Protein AF-A0A9W3KKZ2-F1 (afdb_monomer_lite)

Foldseek 3Di:
DVVVVVVVVVVVVVVCVVVVVVVVVVVVVVVVVVVVVVLLVVLVVCVVVPHDLVVNCVVVVHDSVVSCVSVVD

Structure (mmCIF, N/CA/C/O backbone):
data_AF-A0A9W3KKZ2-F1
#
_entry.id   AF-A0A9W3KKZ2-F1
#
loop_
_atom_site.group_PDB
_atom_site.id
_atom_site.type_symbol
_atom_site.label_atom_id
_atom_site.label_alt_id
_atom_site.label_comp_id
_atom_site.label_asym_id
_atom_site.label_entity_id
_atom_site.label_seq_id
_atom_site.pdbx_PDB_ins_code
_atom_site.Cartn_x
_atom_site.Cartn_y
_atom_site.Cartn_z
_atom_site.occupancy
_atom_site.B_iso_or_equiv
_atom_site.auth_seq_id
_atom_site.auth_comp_id
_atom_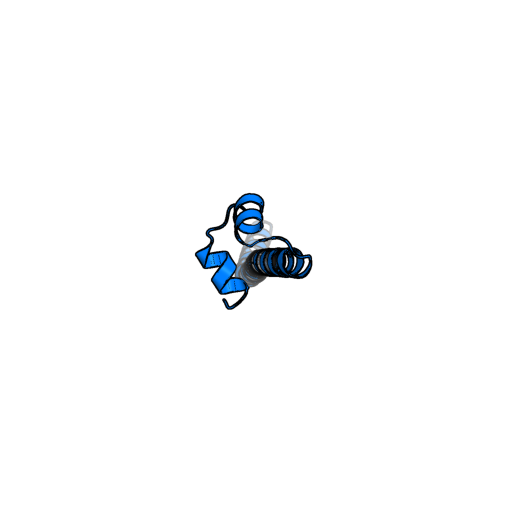site.auth_asym_id
_atom_site.auth_atom_id
_atom_site.pdbx_PDB_model_num
ATOM 1 N N . MET A 1 1 ? 25.564 2.635 -46.493 1.00 66.06 1 MET A N 1
ATOM 2 C CA . MET A 1 1 ? 25.325 3.816 -45.640 1.00 66.06 1 MET A CA 1
ATOM 3 C C . MET A 1 1 ? 24.057 3.661 -44.802 1.00 66.06 1 MET A C 1
ATOM 5 O O . MET A 1 1 ? 24.188 3.557 -43.597 1.00 66.06 1 MET A O 1
ATOM 9 N N . GLU A 1 2 ? 22.860 3.536 -45.389 1.00 79.50 2 GLU A N 1
ATOM 10 C CA . GLU A 1 2 ? 21.602 3.372 -44.620 1.00 79.50 2 GLU A CA 1
ATOM 11 C C . GLU A 1 2 ? 21.554 2.099 -43.754 1.00 79.50 2 GLU A C 1
ATOM 13 O O . GLU A 1 2 ? 21.192 2.149 -42.583 1.00 79.50 2 GLU A O 1
ATOM 18 N N . LEU A 1 3 ? 21.980 0.952 -44.300 1.00 82.00 3 LEU A N 1
ATOM 19 C CA . LEU A 1 3 ? 21.947 -0.323 -43.572 1.00 82.00 3 LEU A CA 1
ATOM 20 C C . LEU A 1 3 ? 22.848 -0.308 -42.322 1.00 82.00 3 LEU A C 1
ATOM 22 O O . LEU A 1 3 ? 22.463 -0.815 -41.276 1.00 82.00 3 LEU A O 1
ATOM 26 N N . GLU A 1 4 ? 24.022 0.320 -42.414 1.00 84.31 4 GLU A N 1
ATOM 27 C CA . GLU A 1 4 ? 24.963 0.446 -41.292 1.00 84.31 4 GLU A CA 1
ATOM 28 C C . GLU A 1 4 ? 24.420 1.360 -40.193 1.00 84.31 4 GLU A C 1
ATOM 30 O O . GLU A 1 4 ? 24.547 1.041 -39.014 1.00 84.31 4 GLU A O 1
ATOM 35 N N . GLN A 1 5 ? 23.758 2.462 -40.560 1.00 85.31 5 GLN A N 1
ATOM 36 C CA . GLN A 1 5 ? 23.098 3.337 -39.587 1.00 85.31 5 GLN A CA 1
ATOM 37 C C . GLN A 1 5 ? 21.978 2.602 -38.845 1.00 85.31 5 GLN A C 1
ATOM 39 O O . GLN A 1 5 ? 21.826 2.749 -37.630 1.00 85.31 5 GLN A O 1
ATOM 44 N N . VAL A 1 6 ? 21.212 1.779 -39.564 1.00 86.75 6 VAL A N 1
ATOM 45 C CA . VAL A 1 6 ? 20.154 0.952 -38.980 1.00 86.75 6 VAL A CA 1
ATOM 46 C C . VAL A 1 6 ? 20.743 -0.076 -38.010 1.00 86.75 6 VAL A C 1
ATOM 48 O O . VAL A 1 6 ? 20.282 -0.156 -36.872 1.00 86.75 6 VAL A O 1
ATOM 51 N N . VAL A 1 7 ? 21.788 -0.809 -38.404 1.00 88.31 7 VAL A N 1
ATOM 52 C CA . VAL A 1 7 ? 22.462 -1.801 -37.544 1.00 88.31 7 VAL A CA 1
ATOM 53 C C . VAL A 1 7 ? 23.048 -1.145 -36.293 1.00 88.31 7 VAL A C 1
ATOM 55 O O . VAL A 1 7 ? 22.738 -1.577 -35.184 1.00 88.31 7 VAL A O 1
ATOM 58 N N . CYS A 1 8 ? 23.780 -0.039 -36.448 1.00 85.25 8 CYS A N 1
ATOM 59 C CA . CYS A 1 8 ? 24.358 0.717 -35.335 1.00 85.25 8 CYS A CA 1
ATOM 60 C C . CYS A 1 8 ? 23.281 1.173 -34.331 1.00 85.25 8 CYS A C 1
ATOM 62 O O . CYS A 1 8 ? 23.457 1.086 -33.111 1.00 85.25 8 CYS A O 1
ATOM 64 N N . LYS A 1 9 ? 22.111 1.595 -34.828 1.00 87.31 9 LYS A N 1
ATOM 65 C CA . LYS A 1 9 ? 20.961 1.954 -33.988 1.00 87.31 9 LYS A CA 1
ATOM 66 C C . LYS A 1 9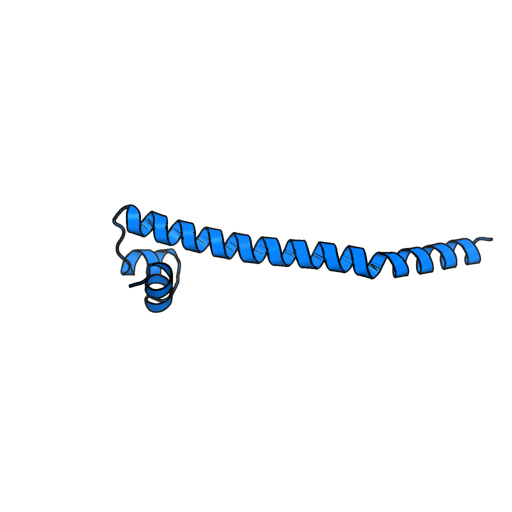 ? 20.402 0.751 -33.221 1.00 87.31 9 LYS A C 1
ATOM 68 O O . LYS A 1 9 ? 20.090 0.893 -32.039 1.00 87.31 9 LYS A O 1
ATOM 73 N N . TYR A 1 10 ? 20.269 -0.414 -33.855 1.00 88.25 10 TYR A N 1
ATOM 74 C CA . TYR A 1 10 ? 19.801 -1.631 -33.182 1.00 88.25 10 TYR A CA 1
ATOM 75 C C . TYR A 1 10 ? 20.776 -2.106 -32.100 1.00 88.25 10 TYR A C 1
ATOM 77 O O . TYR A 1 10 ? 20.335 -2.398 -30.990 1.00 88.25 10 TYR A O 1
ATOM 85 N N . GLU A 1 11 ? 22.080 -2.110 -32.377 1.00 89.69 11 GLU A N 1
ATOM 86 C CA . GLU A 1 11 ? 23.117 -2.467 -31.399 1.00 89.69 11 GLU A CA 1
ATOM 87 C C . GLU A 1 11 ? 23.106 -1.515 -30.197 1.00 89.69 11 GLU A C 1
ATOM 89 O O . GLU A 1 11 ? 23.103 -1.952 -29.044 1.00 89.69 11 GLU A O 1
ATOM 94 N N . THR A 1 12 ? 22.993 -0.209 -30.457 1.00 84.69 12 THR A N 1
ATOM 95 C CA . THR A 1 12 ? 22.901 0.812 -29.402 1.00 84.69 12 THR A CA 1
ATOM 96 C C . THR A 1 12 ? 21.644 0.631 -28.549 1.00 84.69 12 THR A C 1
ATOM 98 O O . THR A 1 12 ? 21.697 0.740 -27.323 1.00 84.69 12 THR A O 1
ATOM 101 N N . ASN A 1 13 ? 20.499 0.332 -29.168 1.00 88.62 13 ASN A N 1
ATOM 102 C CA . ASN A 1 13 ? 19.256 0.071 -28.443 1.00 88.62 13 ASN A CA 1
ATOM 103 C C . ASN A 1 13 ? 19.348 -1.196 -27.586 1.00 88.62 13 ASN A C 1
ATOM 105 O O . ASN A 1 13 ? 18.889 -1.189 -26.444 1.00 88.62 13 ASN A O 1
ATOM 109 N N . LEU A 1 14 ? 19.963 -2.258 -28.111 1.00 91.12 14 LEU A N 1
ATOM 110 C CA . LEU A 1 14 ? 20.148 -3.512 -27.386 1.00 91.12 14 LEU A CA 1
ATOM 111 C C . LEU A 1 14 ? 21.030 -3.315 -26.147 1.00 91.12 14 LEU A C 1
ATOM 113 O O . LEU A 1 14 ? 20.696 -3.813 -25.075 1.00 91.12 14 LEU A O 1
ATOM 117 N N . LEU A 1 15 ? 22.092 -2.511 -26.257 1.00 92.75 15 LEU A N 1
ATOM 118 C CA . LEU A 1 15 ? 22.963 -2.177 -25.126 1.00 92.75 15 LEU A CA 1
ATOM 119 C C . LEU A 1 15 ? 22.233 -1.383 -24.027 1.00 92.75 15 LEU A C 1
ATOM 121 O O . LEU A 1 15 ? 22.553 -1.515 -22.847 1.00 92.75 15 LEU A O 1
ATOM 125 N N . ARG A 1 16 ? 21.232 -0.571 -24.392 1.00 93.56 16 ARG A N 1
ATOM 126 C CA . ARG A 1 16 ? 20.424 0.215 -23.440 1.00 93.56 16 ARG A CA 1
ATOM 127 C C . ARG A 1 16 ? 19.285 -0.578 -22.805 1.00 93.56 16 ARG A C 1
ATOM 129 O O . ARG A 1 16 ? 18.736 -0.126 -21.799 1.00 93.56 16 ARG A O 1
ATOM 136 N N . LEU A 1 17 ? 18.931 -1.740 -23.353 1.00 92.94 17 LEU A N 1
ATOM 137 C CA . LEU A 1 17 ? 17.800 -2.538 -22.886 1.00 92.94 17 LEU A CA 1
ATOM 138 C C . LEU A 1 17 ? 17.882 -2.884 -21.385 1.00 92.94 17 LEU A C 1
ATOM 140 O O . LEU A 1 17 ? 16.894 -2.634 -20.694 1.00 92.94 17 LEU A O 1
ATOM 144 N N . PRO A 1 18 ? 19.020 -3.353 -20.830 1.00 94.88 18 PRO A N 1
ATOM 145 C CA . PRO A 1 18 ? 19.113 -3.666 -19.402 1.00 94.88 18 PRO A CA 1
ATOM 146 C C . PRO A 1 18 ? 18.848 -2.453 -18.505 1.00 94.88 18 PRO A C 1
ATOM 148 O O . PRO A 1 18 ? 18.192 -2.581 -17.475 1.00 94.88 18 PRO A O 1
ATOM 151 N N . TYR A 1 19 ? 19.307 -1.265 -18.913 1.00 94.44 19 TYR A N 1
ATOM 152 C CA . TYR A 1 19 ? 19.062 -0.025 -18.178 1.00 94.44 19 TYR A CA 1
ATOM 153 C C . TYR A 1 19 ? 17.576 0.343 -18.181 1.00 94.44 19 TYR A C 1
ATOM 155 O O . TYR A 1 19 ? 17.003 0.592 -17.125 1.00 94.44 19 TYR A O 1
ATOM 163 N N . VAL A 1 20 ? 16.937 0.339 -19.356 1.00 94.81 20 VAL A N 1
ATOM 164 C CA . VAL A 1 20 ? 15.511 0.685 -19.484 1.00 94.81 20 VAL A CA 1
ATOM 165 C C . VAL A 1 20 ? 14.642 -0.292 -18.695 1.00 94.81 20 VAL A C 1
ATOM 167 O O . VAL A 1 20 ? 13.735 0.133 -17.981 1.00 94.81 20 VAL A O 1
ATOM 170 N N . VAL A 1 21 ? 14.950 -1.590 -18.775 1.00 96.31 21 VAL A N 1
ATOM 171 C CA . VAL A 1 21 ? 14.265 -2.626 -17.995 1.00 96.31 21 VAL A CA 1
ATOM 172 C C . VAL A 1 21 ? 14.485 -2.402 -16.501 1.00 96.31 21 VAL A C 1
ATOM 174 O O . VAL A 1 21 ? 13.512 -2.367 -15.757 1.00 96.31 21 VAL A O 1
ATOM 177 N N . GLY A 1 22 ? 15.724 -2.177 -16.060 1.00 97.44 22 GLY A N 1
ATOM 178 C CA . GLY A 1 22 ? 16.038 -1.940 -14.649 1.00 97.44 22 GLY A CA 1
ATOM 179 C C . GLY A 1 22 ? 15.305 -0.729 -14.068 1.00 97.44 22 GLY A C 1
ATOM 180 O O . GLY A 1 22 ? 14.690 -0.830 -13.007 1.00 97.44 22 GLY A O 1
ATOM 181 N N . VAL A 1 23 ? 15.291 0.398 -14.786 1.00 96.88 23 VAL A N 1
ATOM 182 C CA . VAL A 1 23 ? 14.540 1.599 -14.383 1.00 96.88 23 VAL A CA 1
ATOM 183 C C . VAL A 1 23 ? 13.038 1.313 -14.330 1.00 96.88 23 VAL A C 1
ATOM 185 O O . VAL A 1 23 ? 12.379 1.677 -13.357 1.00 96.88 23 VAL A O 1
ATOM 188 N N . GLY A 1 24 ? 12.494 0.629 -15.340 1.00 96.75 24 GLY A N 1
ATOM 189 C CA . GLY A 1 24 ? 11.082 0.249 -15.372 1.00 96.75 24 GLY A CA 1
ATOM 190 C C . GLY A 1 24 ? 10.688 -0.646 -14.196 1.00 96.75 24 GLY A C 1
ATOM 191 O O . GLY A 1 24 ? 9.694 -0.376 -13.525 1.00 96.75 24 GLY A O 1
ATOM 192 N N . MET A 1 25 ? 11.492 -1.668 -13.897 1.00 96.31 25 MET A N 1
ATOM 193 C CA . MET A 1 25 ? 11.264 -2.565 -12.761 1.00 96.31 25 MET A CA 1
ATOM 194 C C . MET A 1 25 ? 11.328 -1.814 -11.430 1.00 96.31 25 MET A C 1
ATOM 196 O O . MET A 1 25 ? 10.449 -2.003 -10.592 1.00 96.31 25 MET A O 1
ATOM 200 N N . GLY A 1 26 ? 12.301 -0.915 -11.258 1.00 96.75 26 GLY A N 1
ATOM 201 C CA . GLY A 1 26 ? 12.411 -0.087 -10.056 1.00 96.75 26 GLY A CA 1
ATOM 202 C C . GLY A 1 26 ? 11.196 0.820 -9.843 1.00 96.75 26 GLY A C 1
ATOM 203 O O . GLY A 1 26 ? 10.702 0.934 -8.725 1.00 96.75 26 GLY A O 1
ATOM 204 N N . LEU A 1 27 ? 10.655 1.415 -10.911 1.00 97.31 27 LEU A N 1
ATOM 205 C CA . LEU A 1 27 ? 9.436 2.229 -10.835 1.00 97.31 27 LEU A CA 1
ATOM 206 C C . LEU A 1 27 ? 8.205 1.400 -10.450 1.00 97.31 27 LEU A C 1
ATOM 208 O O . LEU A 1 27 ? 7.395 1.847 -9.638 1.00 97.31 27 LEU A O 1
ATOM 212 N N . VAL A 1 28 ? 8.061 0.198 -11.016 1.00 96.88 28 VAL A N 1
ATOM 213 C CA . VAL A 1 28 ? 6.955 -0.714 -10.681 1.00 96.88 28 VAL A CA 1
ATOM 214 C C . VAL A 1 28 ? 7.039 -1.142 -9.218 1.00 96.88 28 VAL A C 1
ATOM 216 O O . VAL A 1 28 ? 6.054 -1.004 -8.495 1.00 96.88 28 VAL A O 1
ATOM 219 N N . GLN A 1 29 ? 8.217 -1.573 -8.764 1.00 96.31 29 GLN A N 1
ATOM 220 C CA . GLN A 1 29 ? 8.442 -1.962 -7.371 1.00 96.31 29 GLN A CA 1
ATOM 221 C C . GLN A 1 29 ? 8.210 -0.796 -6.409 1.00 96.31 29 GLN A C 1
ATOM 223 O O . GLN A 1 29 ? 7.496 -0.949 -5.425 1.00 96.31 29 GLN A O 1
ATOM 228 N N . GLY A 1 30 ? 8.748 0.390 -6.706 1.00 96.75 30 GLY A N 1
ATOM 229 C CA . GLY A 1 30 ? 8.559 1.573 -5.865 1.00 96.75 30 GLY A CA 1
ATOM 230 C C . GLY A 1 30 ? 7.089 1.977 -5.743 1.00 96.75 30 GLY A C 1
ATOM 231 O O . GLY A 1 30 ? 6.632 2.333 -4.659 1.00 96.75 30 GLY A O 1
ATOM 232 N N . LYS A 1 31 ? 6.318 1.863 -6.831 1.00 97.62 31 LYS A N 1
ATOM 233 C CA . LYS A 1 31 ? 4.870 2.098 -6.801 1.00 97.62 31 LYS A CA 1
ATOM 234 C C . LYS A 1 31 ? 4.149 1.075 -5.924 1.00 97.62 31 LYS A C 1
ATOM 236 O O . LYS A 1 31 ? 3.266 1.457 -5.162 1.00 97.62 31 LYS A O 1
ATOM 241 N N . GLU A 1 32 ? 4.499 -0.202 -6.037 1.00 96.75 32 GLU A N 1
ATOM 242 C CA . GLU A 1 32 ? 3.894 -1.264 -5.233 1.00 96.75 32 GLU A CA 1
ATOM 243 C C . GLU A 1 32 ? 4.193 -1.077 -3.742 1.00 96.75 32 GLU A C 1
ATOM 245 O O . GLU A 1 32 ? 3.259 -1.034 -2.941 1.00 96.75 32 GLU A O 1
ATOM 250 N N . VAL A 1 33 ? 5.461 -0.854 -3.382 1.00 96.31 33 VAL A N 1
ATOM 251 C CA . VAL A 1 33 ? 5.883 -0.571 -2.001 1.00 96.31 33 VAL A CA 1
ATOM 252 C C . VAL A 1 33 ? 5.163 0.661 -1.454 1.00 96.31 33 VAL A C 1
ATOM 254 O O . VAL A 1 33 ? 4.566 0.586 -0.384 1.00 96.31 33 VAL A O 1
ATOM 257 N N . GLY A 1 34 ? 5.117 1.761 -2.211 1.00 96.94 34 GLY A N 1
ATOM 258 C CA . GLY A 1 34 ? 4.437 2.984 -1.778 1.00 96.94 34 GLY A CA 1
ATOM 259 C C . GLY A 1 34 ? 2.931 2.804 -1.550 1.00 96.94 34 GLY A C 1
ATOM 260 O O . GLY A 1 34 ? 2.373 3.386 -0.621 1.00 96.94 34 GLY A O 1
ATOM 261 N N . ILE A 1 35 ? 2.257 1.968 -2.349 1.00 95.81 35 ILE A N 1
ATOM 262 C CA . ILE A 1 35 ? 0.842 1.628 -2.126 1.00 95.81 35 ILE A CA 1
ATOM 263 C C . ILE A 1 35 ? 0.673 0.837 -0.823 1.00 95.81 35 ILE A C 1
ATOM 265 O O . ILE A 1 35 ? -0.260 1.115 -0.068 1.00 95.81 35 ILE A O 1
ATOM 269 N N . GLN A 1 36 ? 1.550 -0.132 -0.547 1.00 94.31 36 GLN A N 1
ATOM 270 C CA . GLN A 1 36 ? 1.484 -0.922 0.688 1.00 94.31 36 GLN A CA 1
ATOM 271 C C . GLN A 1 36 ? 1.752 -0.056 1.924 1.00 94.31 36 GLN A C 1
ATOM 273 O O . GLN A 1 36 ? 0.976 -0.094 2.878 1.00 94.31 36 GLN A O 1
ATOM 278 N N . GLU A 1 37 ? 2.781 0.791 1.886 1.00 95.56 37 GLU A N 1
ATOM 279 C CA . GLU A 1 37 ? 3.072 1.740 2.967 1.00 95.56 37 GLU A CA 1
ATOM 280 C C . GLU A 1 37 ? 1.905 2.707 3.203 1.00 95.56 37 GLU A C 1
ATOM 282 O O . GLU A 1 37 ? 1.514 2.937 4.348 1.00 95.56 37 GLU A O 1
ATOM 287 N N . GLY A 1 38 ? 1.289 3.221 2.133 1.00 95.56 38 GLY A N 1
ATOM 288 C CA . GLY A 1 38 ? 0.113 4.085 2.229 1.00 95.56 38 GLY A CA 1
ATOM 289 C C . GLY A 1 38 ? -1.088 3.396 2.886 1.00 95.56 38 GLY A C 1
ATOM 290 O O . GLY A 1 38 ? -1.769 4.005 3.712 1.00 95.56 38 GLY A O 1
ATOM 291 N N . LYS A 1 39 ? -1.331 2.114 2.580 1.00 94.12 39 LYS A N 1
ATOM 292 C CA . LYS A 1 39 ? -2.382 1.319 3.242 1.00 94.12 39 LYS A CA 1
ATOM 293 C C . LYS A 1 39 ? -2.109 1.141 4.733 1.00 94.12 39 LYS A C 1
ATOM 295 O O . LYS A 1 39 ? -3.015 1.345 5.538 1.00 94.12 39 LYS A O 1
ATOM 300 N N . ILE A 1 40 ? -0.872 0.809 5.102 1.00 95.50 40 ILE A N 1
ATOM 301 C CA . ILE A 1 40 ? -0.463 0.655 6.506 1.00 95.50 40 ILE A CA 1
ATOM 302 C C . ILE A 1 40 ? -0.684 1.963 7.272 1.00 95.50 40 ILE A C 1
ATOM 304 O O . ILE A 1 40 ? -1.308 1.958 8.333 1.00 95.50 40 ILE A O 1
ATOM 308 N N . GLN A 1 41 ? -0.238 3.092 6.715 1.00 95.94 41 GLN A N 1
ATOM 309 C CA . GLN A 1 41 ? -0.427 4.409 7.329 1.00 95.94 41 GLN A CA 1
ATOM 310 C C . GLN A 1 41 ? -1.907 4.762 7.494 1.00 95.94 41 GLN A C 1
ATOM 312 O O . GLN A 1 41 ? -2.295 5.298 8.533 1.00 95.94 41 GLN A O 1
ATOM 317 N N . LEU A 1 42 ? -2.743 4.441 6.501 1.00 95.62 42 LEU A N 1
ATOM 318 C CA . LEU A 1 42 ? -4.185 4.655 6.581 1.00 95.62 42 LEU A CA 1
ATOM 319 C C . LEU A 1 42 ? -4.797 3.856 7.739 1.00 95.62 42 LEU A C 1
ATOM 321 O O . LEU A 1 42 ? -5.478 4.442 8.576 1.00 95.62 42 LEU A O 1
ATOM 325 N N . ILE A 1 43 ? -4.504 2.557 7.836 1.00 96.25 43 ILE A N 1
ATOM 326 C CA . ILE A 1 43 ? -5.009 1.668 8.898 1.00 96.25 43 ILE A CA 1
ATOM 327 C C . ILE A 1 43 ? -4.577 2.163 10.282 1.00 96.25 43 ILE A C 1
ATOM 329 O O . ILE A 1 43 ? -5.408 2.322 11.178 1.00 96.25 43 ILE A O 1
ATOM 333 N N . GLN A 1 44 ? -3.289 2.470 10.448 1.00 95.44 44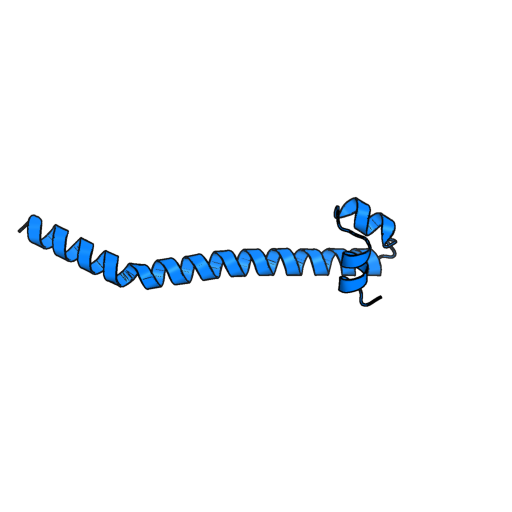 GLN A N 1
ATOM 334 C CA . GLN A 1 44 ? -2.751 2.996 11.704 1.00 95.44 44 GLN A CA 1
ATOM 335 C C . GLN A 1 44 ? -3.389 4.339 12.078 1.00 95.44 44 GLN A C 1
ATOM 337 O O . GLN A 1 44 ? -3.721 4.564 13.243 1.00 95.44 44 GLN A O 1
ATOM 342 N N . GLY A 1 45 ? -3.595 5.223 11.099 1.00 96.44 45 GLY A N 1
ATOM 343 C CA . GLY A 1 45 ? -4.266 6.506 11.290 1.00 96.44 45 GLY A CA 1
ATOM 344 C C . GLY A 1 45 ? -5.726 6.348 11.711 1.00 96.44 45 GLY A C 1
ATOM 345 O O . GLY A 1 45 ? -6.156 6.994 12.664 1.00 96.44 45 GLY A O 1
ATOM 346 N N . MET A 1 46 ? -6.479 5.464 11.051 1.00 95.81 46 MET A N 1
ATOM 347 C CA . MET A 1 46 ? -7.878 5.176 11.390 1.00 95.81 46 MET A CA 1
ATOM 348 C C . MET A 1 46 ? -8.006 4.626 12.814 1.00 95.81 46 MET A C 1
ATOM 350 O O . MET A 1 46 ? -8.806 5.142 13.594 1.00 95.81 46 MET A O 1
ATOM 354 N N . HIS A 1 47 ? -7.163 3.659 13.185 1.00 96.00 47 HIS A N 1
ATOM 355 C CA . HIS A 1 47 ? -7.149 3.087 14.532 1.00 96.00 47 HIS A CA 1
ATOM 356 C C . HIS A 1 47 ? -6.754 4.128 15.593 1.00 96.00 47 HIS A C 1
ATOM 358 O O . HIS A 1 47 ? -7.408 4.252 16.627 1.00 96.00 47 HIS A O 1
ATOM 364 N N . LYS A 1 48 ? -5.733 4.957 15.325 1.00 96.06 48 LYS A N 1
ATOM 365 C CA . LYS A 1 48 ? -5.330 6.061 16.217 1.00 96.06 48 LYS A CA 1
ATOM 366 C C . LYS A 1 48 ? -6.448 7.088 16.426 1.00 96.06 48 LYS A C 1
ATOM 368 O O . LYS A 1 48 ? -6.533 7.684 17.497 1.00 96.06 48 LYS A O 1
ATOM 373 N N . ASN A 1 49 ? -7.300 7.282 15.423 1.00 96.31 49 ASN A N 1
ATOM 374 C CA . ASN A 1 49 ? -8.458 8.170 15.493 1.00 96.31 49 ASN A CA 1
ATOM 375 C C . ASN A 1 49 ? -9.684 7.521 16.166 1.00 96.31 49 ASN A C 1
ATOM 377 O O . ASN A 1 49 ? -10.749 8.132 16.192 1.00 96.31 49 ASN A O 1
ATOM 381 N N . GLY A 1 50 ? -9.541 6.314 16.724 1.00 94.19 50 GLY A N 1
ATOM 382 C CA . GLY A 1 50 ? -10.584 5.632 17.491 1.00 94.19 50 GLY A CA 1
ATOM 383 C C . GLY A 1 50 ? -11.564 4.815 16.650 1.00 94.19 50 GLY A C 1
ATOM 384 O O . GLY A 1 50 ? -12.617 4.446 17.161 1.00 94.19 50 GLY A O 1
ATOM 385 N N . MET A 1 51 ? -11.251 4.543 15.379 1.00 95.88 51 MET A N 1
ATOM 386 C CA . MET A 1 51 ? -12.040 3.609 14.575 1.00 95.88 51 MET A CA 1
ATOM 387 C C . MET A 1 51 ? -11.747 2.171 15.006 1.00 95.88 51 MET A C 1
ATOM 389 O O . MET A 1 51 ? -10.584 1.790 15.149 1.00 95.88 51 MET A O 1
ATOM 393 N N . ASP A 1 52 ? -12.802 1.380 15.191 1.00 95.69 52 ASP A N 1
ATOM 394 C CA . ASP A 1 52 ? -12.669 -0.024 15.560 1.00 95.69 52 ASP A CA 1
ATOM 395 C C . ASP A 1 52 ? -12.133 -0.875 14.400 1.00 95.69 52 ASP A C 1
ATOM 397 O O . ASP A 1 52 ? -12.336 -0.572 13.220 1.00 95.69 52 ASP A O 1
ATOM 401 N N . ILE A 1 53 ? -11.455 -1.967 14.743 1.00 94.75 53 ILE A N 1
ATOM 402 C CA . ILE A 1 53 ? -10.808 -2.866 13.783 1.00 94.75 53 ILE A CA 1
ATOM 403 C C . ILE A 1 53 ? -11.827 -3.470 12.812 1.00 94.75 53 ILE A C 1
ATOM 405 O O . ILE A 1 53 ? -11.512 -3.631 11.631 1.00 94.75 53 ILE A O 1
ATOM 409 N N . GLU A 1 54 ? -13.054 -3.752 13.261 1.00 95.38 54 GLU A N 1
ATOM 410 C CA . GLU A 1 54 ? -14.113 -4.268 12.387 1.00 95.38 54 GLU A CA 1
ATOM 411 C C . GLU A 1 54 ? -14.521 -3.273 11.301 1.00 95.38 54 GLU A C 1
ATOM 413 O O . GLU A 1 54 ? -14.751 -3.655 10.151 1.00 95.38 54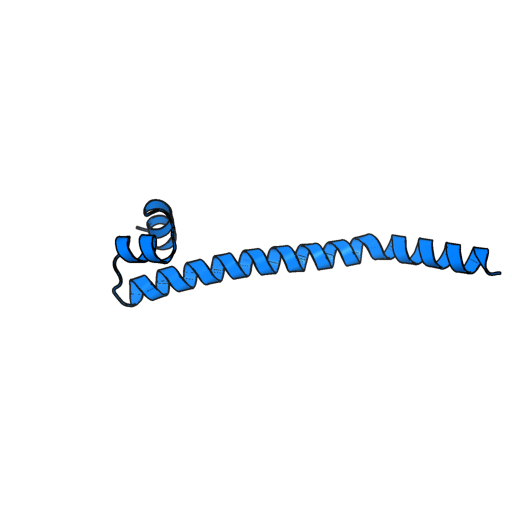 GLU A O 1
ATOM 418 N N . ASP A 1 55 ? -14.591 -1.990 11.639 1.00 96.06 55 ASP A N 1
ATOM 419 C CA . ASP A 1 55 ? -14.977 -0.951 10.691 1.00 96.06 55 ASP A CA 1
ATOM 420 C C . ASP A 1 55 ? -13.829 -0.595 9.745 1.00 96.06 55 ASP A C 1
ATOM 422 O O . ASP A 1 55 ? -14.063 -0.377 8.554 1.00 96.06 55 ASP A O 1
ATOM 426 N N . ILE A 1 56 ? -12.581 -0.644 10.223 1.00 95.69 56 ILE A N 1
ATOM 427 C CA . ILE A 1 56 ? -11.393 -0.530 9.365 1.00 95.69 56 ILE A CA 1
ATOM 428 C C . ILE A 1 56 ? -11.362 -1.673 8.345 1.00 95.69 56 ILE A C 1
ATOM 430 O O . ILE A 1 56 ? -11.141 -1.423 7.157 1.00 95.69 56 ILE A O 1
ATOM 434 N N . ALA A 1 57 ? -11.617 -2.912 8.772 1.00 95.81 57 ALA A N 1
ATOM 435 C CA . ALA A 1 57 ? -11.663 -4.078 7.890 1.00 95.81 57 ALA A CA 1
ATOM 436 C C . ALA A 1 57 ? -12.740 -3.927 6.803 1.00 95.81 57 ALA A C 1
ATOM 438 O O . ALA A 1 57 ? -12.453 -4.120 5.620 1.00 95.81 57 ALA A O 1
ATOM 439 N N . LYS A 1 58 ? -13.951 -3.477 7.168 1.00 95.50 58 LYS A N 1
ATOM 440 C CA . LYS A 1 58 ? -15.025 -3.172 6.201 1.00 95.50 58 LYS A CA 1
ATOM 441 C C . LYS A 1 58 ? -14.630 -2.063 5.226 1.00 95.50 58 LYS A C 1
ATOM 443 O O . LYS A 1 58 ? -14.880 -2.186 4.031 1.00 95.50 58 LYS A O 1
ATOM 448 N N . PHE A 1 59 ? -14.022 -0.984 5.717 1.00 93.12 59 PHE A N 1
ATOM 449 C CA . PHE A 1 59 ? -13.669 0.178 4.897 1.00 93.12 59 PHE A CA 1
ATOM 450 C C . PHE A 1 59 ? -12.534 -0.118 3.912 1.00 93.12 59 PHE A C 1
ATOM 452 O O . PHE A 1 59 ? -12.555 0.332 2.769 1.00 93.12 59 PHE A O 1
ATOM 459 N N . THR A 1 60 ? -11.538 -0.882 4.355 1.00 91.88 60 THR A N 1
ATOM 460 C CA . THR A 1 60 ? -10.363 -1.248 3.551 1.00 91.88 60 THR A CA 1
ATOM 461 C C . THR A 1 60 ? -10.567 -2.528 2.740 1.00 91.88 60 THR A C 1
ATOM 463 O O . THR A 1 60 ? -9.746 -2.827 1.871 1.00 91.88 60 TH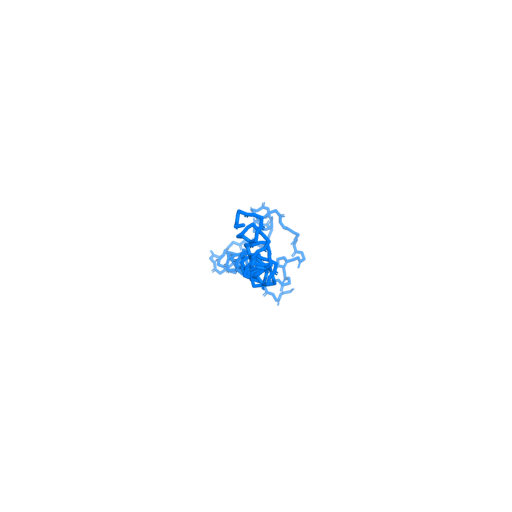R A O 1
ATOM 466 N N . ASN A 1 61 ? -11.668 -3.250 2.985 1.00 94.56 61 ASN A N 1
ATOM 467 C CA . ASN A 1 61 ? -11.960 -4.574 2.437 1.00 94.56 61 ASN A CA 1
ATOM 468 C C . ASN A 1 61 ? -10.797 -5.560 2.666 1.00 94.56 61 ASN A C 1
ATOM 470 O O . ASN A 1 61 ? -10.363 -6.258 1.747 1.00 94.56 61 ASN A O 1
ATOM 474 N N . MET A 1 62 ? -10.264 -5.556 3.889 1.00 92.94 62 MET A N 1
ATOM 475 C CA . MET A 1 62 ? -9.174 -6.423 4.346 1.00 92.94 62 MET A CA 1
ATOM 476 C C . MET A 1 62 ? -9.657 -7.344 5.463 1.00 92.94 62 MET A C 1
ATOM 478 O O . MET A 1 62 ? -10.636 -7.044 6.147 1.00 92.94 62 MET A O 1
ATOM 482 N N . ASP A 1 63 ? -8.964 -8.464 5.654 1.00 95.69 63 ASP A N 1
ATOM 483 C CA . ASP A 1 63 ? -9.289 -9.394 6.728 1.00 95.69 63 ASP A CA 1
ATOM 484 C C . ASP A 1 63 ? -8.888 -8.828 8.100 1.00 95.69 63 ASP A C 1
ATOM 486 O O . ASP A 1 63 ? -7.903 -8.097 8.237 1.00 95.69 63 ASP A O 1
ATOM 490 N N . LEU A 1 64 ? -9.633 -9.194 9.145 1.00 95.12 64 LEU A N 1
ATOM 491 C CA . LEU A 1 64 ? -9.329 -8.785 10.519 1.00 95.12 64 LEU A CA 1
ATOM 492 C C . LEU A 1 64 ? -7.926 -9.228 10.953 1.00 95.12 64 LEU A C 1
ATOM 494 O O . LEU A 1 64 ? -7.272 -8.508 11.705 1.00 95.12 64 LEU A O 1
ATOM 498 N N . SER A 1 65 ? -7.460 -10.393 10.494 1.00 95.06 65 SER A N 1
ATOM 499 C CA . SER A 1 65 ? -6.121 -10.906 10.795 1.00 95.06 65 SER A CA 1
ATOM 500 C C . SER A 1 65 ? -5.018 -10.036 10.194 1.00 95.06 65 SER A C 1
ATOM 502 O O . SER A 1 65 ? -4.049 -9.735 10.890 1.00 95.06 65 SER A O 1
ATOM 504 N N . ASP A 1 66 ? -5.201 -9.542 8.967 1.00 94.69 66 ASP A N 1
ATOM 505 C CA . ASP A 1 66 ? -4.257 -8.627 8.321 1.00 94.69 66 ASP A CA 1
ATOM 506 C C . ASP A 1 66 ? -4.201 -7.285 9.057 1.00 94.69 66 ASP A C 1
ATOM 508 O O . ASP A 1 66 ? -3.119 -6.761 9.328 1.00 94.69 66 ASP A O 1
ATOM 512 N N . ILE A 1 67 ? -5.360 -6.737 9.442 1.00 95.25 67 ILE A N 1
ATOM 513 C CA . ILE A 1 67 ? -5.419 -5.489 10.215 1.00 95.25 67 ILE A CA 1
ATOM 514 C C . ILE A 1 67 ? -4.739 -5.659 11.579 1.00 95.25 67 ILE A C 1
ATOM 516 O O . ILE A 1 67 ? -3.941 -4.809 11.974 1.00 95.25 67 ILE A O 1
ATOM 520 N N . ARG A 1 68 ? -4.995 -6.767 12.285 1.00 94.94 68 ARG A N 1
ATOM 521 C CA . ARG A 1 68 ? -4.335 -7.079 13.565 1.00 94.94 68 ARG A CA 1
ATOM 522 C C . ARG A 1 68 ? -2.829 -7.222 13.411 1.00 94.94 68 ARG A C 1
ATOM 524 O O . ARG A 1 68 ? -2.087 -6.652 14.206 1.00 94.94 68 ARG A O 1
ATOM 531 N N . HIS A 1 69 ? -2.374 -7.890 12.354 1.00 94.94 69 HIS A N 1
ATOM 532 C CA . HIS A 1 69 ? -0.953 -8.013 12.051 1.00 94.94 69 HIS A CA 1
ATOM 533 C C . HIS A 1 69 ? -0.296 -6.644 11.821 1.00 94.94 69 HIS A C 1
ATOM 535 O O . HIS A 1 69 ? 0.765 -6.371 12.378 1.00 94.94 69 HIS A O 1
ATOM 541 N N . ILE A 1 70 ? -0.953 -5.751 11.071 1.00 93.88 70 ILE A N 1
ATOM 542 C CA . ILE A 1 70 ? -0.478 -4.379 10.814 1.00 93.88 70 ILE A CA 1
ATOM 543 C C . ILE A 1 70 ? -0.440 -3.531 12.097 1.00 93.88 70 ILE A C 1
ATOM 545 O O . ILE A 1 70 ? 0.451 -2.694 12.261 1.00 93.88 70 ILE A O 1
ATOM 549 N N . LEU A 1 71 ? -1.404 -3.727 12.999 1.00 93.56 71 LEU A N 1
ATOM 550 C CA . LEU A 1 71 ? -1.495 -3.011 14.275 1.00 93.56 71 LEU A CA 1
ATOM 551 C C . LEU A 1 71 ? -0.665 -3.650 15.403 1.00 93.56 71 LEU A C 1
ATOM 553 O O . LEU A 1 71 ? -0.501 -3.021 16.448 1.00 93.56 71 LEU A O 1
ATOM 557 N N . GLY A 1 72 ? -0.129 -4.857 15.203 1.00 89.94 72 GLY A N 1
ATOM 558 C CA . GLY A 1 72 ? 0.657 -5.594 16.196 1.00 89.94 72 GLY A CA 1
ATOM 559 C C . GLY A 1 72 ? -0.162 -6.132 17.375 1.00 89.94 72 GLY A C 1
ATOM 560 O O . GLY A 1 72 ? 0.338 -6.117 18.501 1.00 89.94 72 GLY A O 1
ATOM 561 N N . GLN A 1 73 ? -1.407 -6.557 17.129 1.00 80.12 73 GLN A N 1
ATOM 562 C CA . GLN A 1 73 ? -2.361 -7.048 18.138 1.00 80.12 73 GLN A CA 1
ATOM 563 C C . GLN A 1 73 ? -2.684 -8.538 17.999 1.00 80.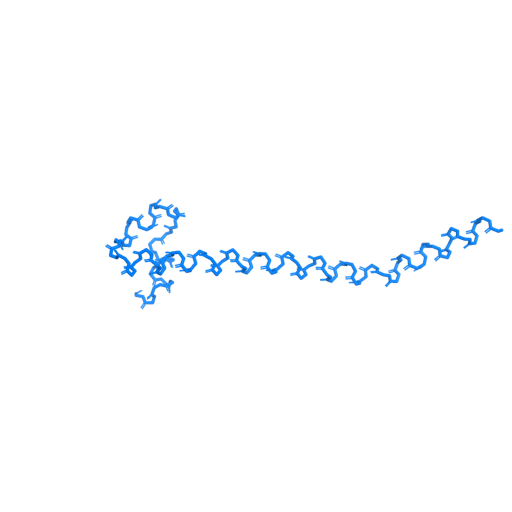12 73 GLN A C 1
ATOM 565 O O . GLN A 1 73 ? -2.666 -9.051 16.857 1.00 80.12 73 GLN A O 1
#

pLDDT: mean 93.09, std 5.28, range [66.06, 97.62]

Sequence (73 aa):
MELEQVVCKYETNLLRLPYVVGVGMGLVQGKEVGIQEGKIQLIQGMHKNGMDIEDIAKFTNMDLSDIRHILGQ

Radius of gyration: 23.05 Å; chains: 1; bounding box: 40×19×64 Å

Secondary structure (DSSP, 8-state):
-HHHHHHHHHHHHHHHHHHHHHHHHHHHHHHHHHHHHHHHHHHHHHHHTT--HHHHHHHHT--HHHHHHHHT-

Organism: NCBI:txid529122